Protein AF-A0A0Q3U9K2-F1 (afdb_monomer_lite)

Organism: Setaria italica (NCBI:txid4555)

Structure (mmCIF, N/CA/C/O backbone):
data_AF-A0A0Q3U9K2-F1
#
_entry.id   AF-A0A0Q3U9K2-F1
#
loop_
_atom_site.group_PDB
_atom_site.id
_atom_site.type_symbol
_atom_site.label_atom_id
_atom_site.label_alt_id
_atom_site.label_comp_id
_atom_site.label_asym_id
_atom_site.label_entity_id
_atom_site.label_seq_id
_atom_site.pdbx_PDB_ins_code
_atom_site.Cartn_x
_atom_site.Cartn_y
_atom_site.Cartn_z
_atom_site.occupancy
_atom_site.B_iso_or_equiv
_atom_site.a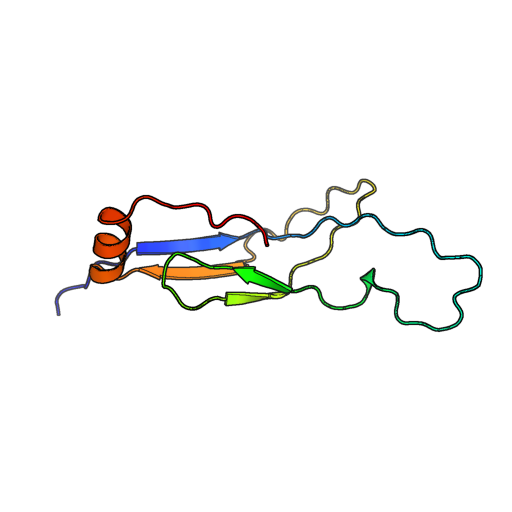uth_seq_id
_atom_site.auth_comp_id
_atom_site.auth_asym_id
_atom_site.auth_atom_id
_atom_site.pdbx_PDB_model_num
ATOM 1 N N . MET A 1 1 ? -10.261 -4.403 29.863 1.00 71.19 1 MET A N 1
ATOM 2 C CA . MET A 1 1 ? -9.679 -3.786 28.654 1.00 71.19 1 MET A CA 1
ATOM 3 C C . MET A 1 1 ? -10.491 -4.291 27.479 1.00 71.19 1 MET A C 1
ATOM 5 O O . MET A 1 1 ? -10.449 -5.492 27.239 1.00 71.19 1 MET A O 1
ATOM 9 N N . ASP A 1 2 ? -11.240 -3.419 26.804 1.00 77.62 2 ASP A N 1
ATOM 10 C CA . ASP A 1 2 ? -12.029 -3.805 25.629 1.00 77.62 2 ASP A CA 1
ATOM 11 C C . ASP A 1 2 ? -11.147 -3.733 24.374 1.00 77.62 2 ASP A C 1
ATOM 13 O O . ASP A 1 2 ? -10.500 -2.704 24.147 1.00 77.62 2 ASP A O 1
ATOM 17 N N . PRO A 1 3 ? -11.060 -4.799 23.560 1.00 78.81 3 PRO A N 1
ATOM 18 C CA . PRO A 1 3 ? -10.285 -4.756 22.329 1.00 78.81 3 PRO A CA 1
ATOM 19 C C . PRO A 1 3 ? -10.904 -3.740 21.363 1.00 78.81 3 PRO A C 1
ATOM 21 O O . PRO A 1 3 ? -12.085 -3.813 21.030 1.00 78.81 3 PRO A O 1
ATOM 24 N N . CYS A 1 4 ? -10.100 -2.788 20.887 1.00 77.69 4 CYS A N 1
ATOM 25 C CA . CYS A 1 4 ? -10.535 -1.839 19.867 1.00 77.69 4 CYS A CA 1
ATOM 26 C C . CYS A 1 4 ? -10.509 -2.529 18.491 1.00 77.69 4 CYS A C 1
ATOM 28 O O . CYS A 1 4 ? -9.431 -2.951 18.060 1.00 77.69 4 CYS A O 1
ATOM 30 N N . PRO A 1 5 ? -11.648 -2.666 17.787 1.00 84.31 5 PRO A N 1
ATOM 31 C CA . PRO A 1 5 ? -11.661 -3.281 16.468 1.00 84.31 5 PRO A CA 1
ATOM 32 C C . PRO A 1 5 ? -10.924 -2.395 15.457 1.00 84.31 5 PRO A C 1
ATOM 34 O O . PRO A 1 5 ? -11.153 -1.186 15.377 1.00 84.31 5 PRO A O 1
ATOM 37 N N . PHE A 1 6 ? -10.059 -3.010 14.653 1.00 90.00 6 PHE A N 1
ATOM 38 C CA . PHE A 1 6 ? -9.340 -2.354 13.564 1.00 90.00 6 PHE A CA 1
ATOM 39 C C . PHE A 1 6 ? -9.298 -3.255 12.328 1.00 90.00 6 PHE A C 1
ATOM 41 O O . PHE A 1 6 ? -9.396 -4.478 12.426 1.00 90.00 6 PHE A O 1
ATOM 48 N N . VAL A 1 7 ? -9.107 -2.645 11.159 1.00 93.25 7 VAL A N 1
ATOM 49 C CA . VAL A 1 7 ? -8.867 -3.360 9.896 1.00 93.25 7 VAL A CA 1
ATOM 50 C C . VAL A 1 7 ? -7.432 -3.104 9.452 1.00 93.25 7 VAL A C 1
ATOM 52 O O . VAL A 1 7 ? -6.929 -1.990 9.580 1.00 93.25 7 VAL A O 1
ATOM 55 N N . ARG A 1 8 ? -6.749 -4.122 8.923 1.00 93.75 8 ARG A N 1
ATOM 56 C CA . ARG A 1 8 ? -5.422 -3.969 8.308 1.00 93.75 8 ARG A CA 1
ATOM 57 C C . ARG A 1 8 ? -5.518 -4.197 6.812 1.00 93.75 8 ARG A C 1
ATOM 59 O O . ARG A 1 8 ? -6.028 -5.224 6.382 1.00 93.75 8 ARG A O 1
ATOM 66 N N . VAL A 1 9 ? -4.987 -3.261 6.035 1.00 94.62 9 VAL A N 1
ATOM 67 C CA . VAL A 1 9 ? -4.822 -3.404 4.586 1.00 94.62 9 VAL A CA 1
ATOM 68 C C . VAL A 1 9 ? -3.343 -3.589 4.302 1.00 94.62 9 VAL A C 1
ATOM 70 O O . VAL A 1 9 ? -2.531 -2.725 4.630 1.00 94.62 9 VAL A O 1
ATOM 73 N N . LEU A 1 10 ? -3.000 -4.725 3.705 1.00 94.88 10 LEU A N 1
ATOM 74 C CA . LEU A 1 10 ? -1.634 -5.078 3.344 1.00 94.88 10 LEU A CA 1
ATOM 75 C C . LEU A 1 10 ? -1.500 -5.063 1.822 1.00 94.88 10 LEU A C 1
ATOM 77 O O . LEU A 1 10 ? -2.351 -5.597 1.116 1.00 94.88 10 LEU A O 1
ATOM 81 N N . VAL A 1 11 ? -0.425 -4.461 1.326 1.00 92.69 11 VAL A N 1
ATOM 82 C CA . VAL A 1 11 ? -0.032 -4.512 -0.084 1.00 92.69 11 VAL A CA 1
ATOM 83 C C . VAL A 1 11 ? 1.220 -5.365 -0.151 1.00 92.69 11 VAL A C 1
ATOM 85 O O . VAL A 1 11 ? 2.209 -5.029 0.491 1.00 92.69 11 VAL A O 1
ATOM 88 N N . GLY A 1 12 ? 1.181 -6.466 -0.892 1.00 90.69 12 GLY A N 1
ATOM 89 C CA . GLY A 1 12 ? 2.325 -7.354 -1.094 1.00 90.69 12 GLY A CA 1
ATOM 90 C C . GLY A 1 12 ? 2.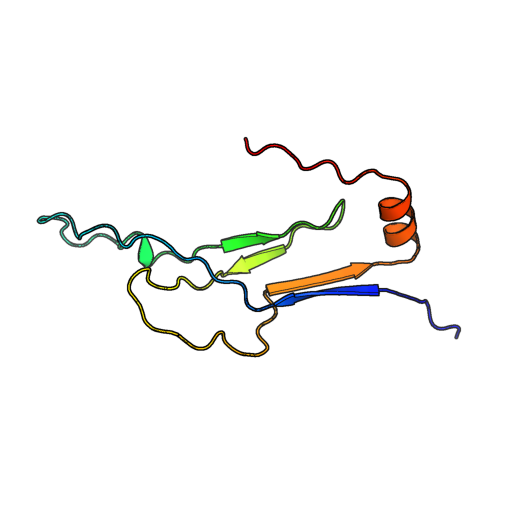670 -7.507 -2.569 1.00 90.69 12 GLY A C 1
ATOM 91 O O . GLY A 1 12 ? 1.917 -7.053 -3.429 1.00 90.69 12 GLY A O 1
ATOM 92 N N . ASN A 1 13 ? 3.798 -8.165 -2.841 1.00 87.25 13 ASN A N 1
ATOM 93 C CA . ASN A 1 13 ? 4.218 -8.570 -4.188 1.00 87.25 13 ASN A CA 1
ATOM 94 C C . ASN A 1 13 ? 4.232 -7.413 -5.211 1.00 87.25 13 ASN A C 1
ATOM 96 O O . ASN A 1 13 ? 3.794 -7.568 -6.349 1.00 87.25 13 ASN A O 1
ATOM 100 N N . LEU A 1 14 ? 4.718 -6.236 -4.799 1.00 87.62 14 LEU A N 1
ATOM 101 C CA . LEU A 1 14 ? 4.863 -5.081 -5.684 1.00 87.62 14 LEU A CA 1
ATOM 102 C C . LEU A 1 14 ? 6.179 -5.171 -6.464 1.00 87.62 14 LEU A C 1
ATOM 104 O O . LEU A 1 14 ? 7.245 -5.277 -5.864 1.00 87.62 14 LEU A O 1
ATOM 108 N N . ALA A 1 15 ? 6.098 -5.064 -7.786 1.00 85.44 15 ALA A N 1
ATOM 109 C CA . ALA A 1 15 ? 7.248 -5.002 -8.678 1.00 85.44 15 ALA A CA 1
ATOM 110 C C . ALA A 1 15 ? 6.970 -4.046 -9.843 1.00 85.44 15 ALA A C 1
ATOM 112 O O . ALA A 1 15 ? 5.818 -3.868 -10.248 1.00 85.44 15 ALA A O 1
ATOM 113 N N . LEU A 1 16 ? 8.025 -3.442 -10.387 1.00 82.38 16 LEU A N 1
ATOM 114 C CA . LEU A 1 16 ? 7.949 -2.561 -11.546 1.00 82.38 16 LEU A CA 1
ATOM 115 C C . LEU A 1 16 ? 8.590 -3.245 -12.753 1.00 82.38 16 LEU A C 1
ATOM 117 O O . LEU A 1 16 ? 9.761 -3.613 -12.722 1.00 82.38 16 LEU A O 1
ATOM 121 N N . ARG A 1 17 ? 7.828 -3.370 -13.839 1.00 81.44 17 ARG A N 1
ATOM 122 C CA . ARG A 1 17 ? 8.338 -3.840 -15.128 1.00 81.44 17 ARG A CA 1
ATOM 123 C C . ARG A 1 17 ? 8.688 -2.628 -15.983 1.00 81.44 17 ARG A C 1
ATOM 125 O O . ARG A 1 17 ? 7.798 -1.850 -16.319 1.00 81.44 17 ARG A O 1
ATOM 132 N N . MET A 1 18 ? 9.964 -2.466 -16.330 1.00 72.50 18 MET A N 1
ATOM 133 C CA . MET A 1 18 ? 10.424 -1.389 -17.216 1.00 72.50 18 MET A CA 1
ATOM 134 C C . MET A 1 18 ? 11.034 -1.968 -18.497 1.00 72.50 18 MET A C 1
ATOM 136 O O . MET A 1 18 ? 11.722 -2.990 -18.424 1.00 72.50 18 MET A O 1
ATOM 140 N N . PRO A 1 19 ? 10.820 -1.332 -19.665 1.00 69.94 19 PRO A N 1
ATOM 141 C CA . PRO A 1 19 ? 11.598 -1.637 -20.856 1.00 69.94 19 PRO A CA 1
ATOM 142 C C . PRO A 1 19 ? 13.07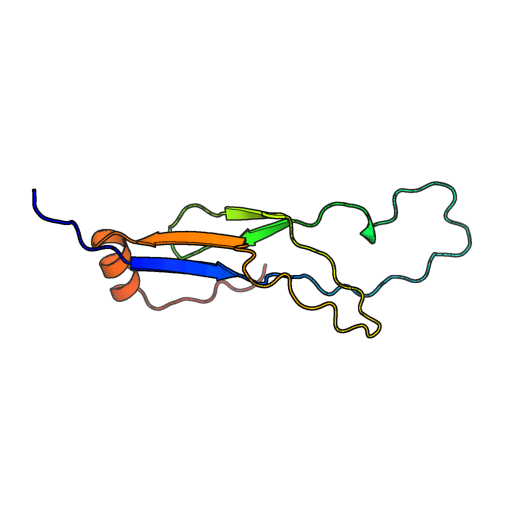6 -1.381 -20.556 1.00 69.94 19 PRO A C 1
ATOM 144 O O . PRO A 1 19 ? 13.440 -0.296 -20.099 1.00 69.94 19 PRO A O 1
ATOM 147 N N . VAL A 1 20 ? 13.932 -2.369 -20.805 1.00 65.94 20 VAL A N 1
ATOM 148 C CA . VAL A 1 20 ? 15.378 -2.146 -20.776 1.00 65.94 20 VAL A CA 1
ATOM 149 C C . VAL A 1 20 ? 15.707 -1.351 -22.036 1.00 65.94 20 VAL A C 1
ATOM 151 O O . VAL A 1 20 ? 15.550 -1.859 -23.145 1.00 65.94 20 VAL A O 1
ATOM 154 N N . ALA A 1 21 ? 16.090 -0.083 -21.883 1.00 61.94 21 ALA A N 1
ATOM 155 C CA . ALA A 1 21 ? 16.573 0.695 -23.015 1.00 61.94 21 ALA A CA 1
ATOM 156 C C . ALA A 1 21 ? 17.849 0.024 -23.562 1.00 61.94 21 ALA A C 1
ATOM 158 O O . ALA A 1 21 ? 18.707 -0.358 -22.760 1.00 61.94 21 ALA A O 1
ATOM 159 N N . PRO A 1 22 ? 18.003 -0.131 -24.891 1.00 54.97 22 PRO A N 1
ATOM 160 C CA . PRO A 1 22 ? 19.254 -0.602 -25.467 1.00 54.97 22 PRO A CA 1
ATOM 161 C C . PRO A 1 22 ? 20.389 0.306 -24.995 1.00 54.97 22 PRO A C 1
ATOM 163 O O . PRO A 1 22 ? 20.247 1.531 -25.024 1.00 54.97 22 PRO A O 1
ATOM 166 N N . LEU A 1 23 ? 21.506 -0.281 -24.559 1.00 56.50 23 LEU A N 1
ATOM 167 C CA . LEU A 1 23 ? 22.721 0.472 -24.263 1.00 56.50 23 LEU A CA 1
ATOM 168 C C . LEU A 1 23 ? 23.056 1.302 -25.510 1.00 56.50 23 LEU A C 1
ATOM 170 O O . LEU A 1 23 ? 23.380 0.738 -26.555 1.00 56.50 23 LEU A O 1
ATOM 174 N N . ALA A 1 24 ? 22.937 2.629 -25.432 1.00 53.84 24 ALA A N 1
ATOM 175 C CA . ALA A 1 24 ? 23.370 3.482 -26.528 1.00 53.84 24 ALA A CA 1
ATOM 176 C C . ALA A 1 24 ? 24.861 3.201 -26.761 1.00 53.84 24 ALA A C 1
ATOM 178 O O . ALA A 1 24 ? 25.670 3.342 -25.838 1.00 53.84 24 ALA A O 1
ATOM 179 N N . ALA A 1 25 ? 25.211 2.742 -27.967 1.00 49.41 25 ALA A N 1
ATOM 180 C CA . ALA A 1 25 ? 26.584 2.438 -28.349 1.00 49.41 25 ALA A CA 1
ATOM 181 C C . ALA A 1 25 ? 27.435 3.710 -28.185 1.00 49.41 25 ALA A C 1
ATOM 183 O O . ALA A 1 25 ? 27.353 4.623 -28.999 1.00 49.41 25 ALA A O 1
ATOM 184 N N . GLY A 1 26 ? 28.183 3.798 -27.081 1.00 54.66 26 GLY A N 1
ATOM 185 C CA . GLY A 1 26 ? 28.994 4.969 -26.729 1.00 54.66 26 GLY A CA 1
ATOM 186 C C . GLY A 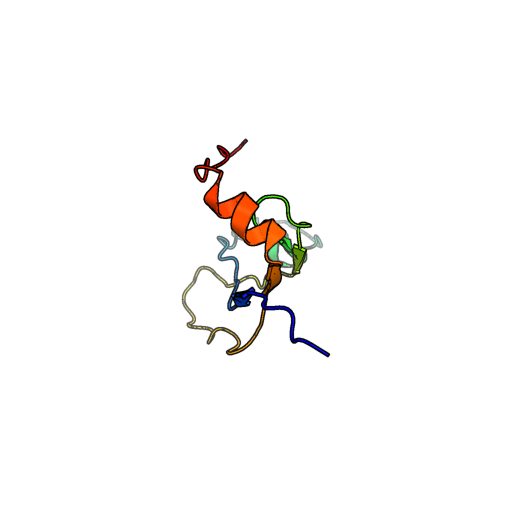1 26 ? 28.807 5.520 -25.310 1.00 54.66 26 GLY A C 1
ATOM 187 O O . GLY A 1 26 ? 29.554 6.416 -24.925 1.00 54.66 26 GLY A O 1
ATOM 188 N N . ALA A 1 27 ? 27.872 5.001 -24.503 1.00 56.31 27 ALA A N 1
ATOM 189 C CA . ALA A 1 27 ? 27.719 5.417 -23.104 1.00 56.31 27 ALA A CA 1
ATOM 190 C C . ALA A 1 27 ? 28.853 4.858 -22.217 1.00 56.31 27 ALA A C 1
ATOM 192 O O . ALA A 1 27 ? 28.718 3.838 -21.544 1.00 56.31 27 ALA A O 1
ATOM 193 N N . SER A 1 28 ? 29.998 5.538 -22.244 1.00 54.50 28 SER A N 1
ATOM 194 C CA . SER A 1 28 ? 31.105 5.365 -21.304 1.00 54.50 28 SER A CA 1
ATOM 195 C C . SER A 1 28 ? 30.652 5.687 -19.871 1.00 54.50 28 SER A C 1
ATOM 197 O O . SER A 1 28 ? 30.142 6.774 -19.611 1.00 54.50 28 SER A O 1
ATOM 199 N N . ALA A 1 29 ? 30.845 4.738 -18.949 1.00 55.97 29 ALA A N 1
ATOM 200 C CA . ALA A 1 29 ? 30.959 4.948 -17.498 1.00 55.97 29 ALA A CA 1
ATOM 201 C C . ALA A 1 29 ? 29.838 5.742 -16.776 1.00 55.97 29 ALA A C 1
ATOM 203 O O . ALA A 1 29 ? 30.103 6.421 -15.784 1.00 55.97 29 ALA A O 1
ATOM 204 N N . GLY A 1 30 ? 28.583 5.645 -17.224 1.00 58.72 30 GLY A N 1
ATOM 205 C CA . GLY A 1 30 ? 27.424 6.218 -16.528 1.00 58.72 30 GLY A CA 1
ATOM 206 C C . GLY A 1 30 ? 26.597 5.163 -15.788 1.00 58.72 30 GLY A C 1
ATOM 207 O O . GLY A 1 30 ? 26.374 4.073 -16.313 1.00 58.72 30 GLY A O 1
ATOM 208 N N . VAL A 1 31 ? 26.112 5.486 -14.582 1.00 56.50 31 VAL A N 1
ATOM 209 C CA . VAL A 1 31 ? 25.127 4.677 -13.836 1.00 56.50 31 VAL A CA 1
ATOM 210 C C . VAL A 1 31 ? 23.912 4.443 -14.739 1.00 56.50 31 VAL A C 1
ATOM 212 O O . VAL A 1 31 ? 23.201 5.384 -15.089 1.00 56.50 31 VAL A O 1
ATOM 215 N N . HIS A 1 32 ? 23.697 3.196 -15.160 1.00 58.16 32 HIS A N 1
ATOM 216 C CA . HIS A 1 32 ? 22.573 2.836 -16.019 1.00 58.16 32 HIS A CA 1
ATOM 217 C C . HIS A 1 32 ? 21.250 3.173 -15.298 1.00 58.16 32 HIS A C 1
ATOM 219 O O . HIS A 1 32 ? 21.110 2.854 -14.123 1.00 58.16 32 HIS A O 1
ATOM 225 N N . PRO A 1 33 ? 20.238 3.781 -15.939 1.00 55.66 33 PRO A N 1
ATOM 226 C CA . PRO A 1 33 ? 18.996 4.164 -15.256 1.00 55.66 33 PRO A CA 1
ATOM 227 C C . PRO A 1 33 ? 18.259 2.980 -14.599 1.00 55.66 33 PRO A C 1
ATOM 229 O O . PRO A 1 33 ? 17.524 3.180 -13.637 1.00 55.66 33 PRO A O 1
ATOM 232 N N . SER A 1 34 ? 18.510 1.739 -15.041 1.00 58.16 34 SER A N 1
ATOM 233 C CA . SER A 1 34 ? 18.003 0.525 -14.377 1.00 58.16 34 SER A CA 1
ATOM 234 C C . SER A 1 34 ? 18.734 0.145 -13.079 1.00 58.16 34 SER A C 1
ATOM 236 O O . SER A 1 34 ? 18.315 -0.809 -12.430 1.00 58.16 34 SER A O 1
ATOM 238 N N . THR A 1 35 ? 19.829 0.813 -12.703 1.00 59.47 35 THR A N 1
ATOM 239 C CA . THR A 1 35 ? 20.577 0.528 -11.463 1.00 59.47 35 THR A CA 1
ATOM 240 C C . THR A 1 35 ? 20.248 1.500 -10.328 1.00 59.47 35 THR A C 1
ATOM 242 O O . THR A 1 35 ? 20.671 1.269 -9.197 1.00 59.47 35 THR A O 1
ATOM 245 N N . SER A 1 36 ? 19.457 2.551 -10.585 1.00 61.06 36 SER A N 1
ATOM 246 C CA . SER A 1 36 ? 18.950 3.434 -9.530 1.00 61.06 36 SER A CA 1
ATOM 247 C C . SER A 1 36 ? 17.743 2.800 -8.817 1.00 61.06 36 SER A C 1
ATOM 249 O O . SER A 1 36 ? 16.813 2.345 -9.494 1.00 61.06 36 SER A O 1
ATOM 251 N N . PRO A 1 37 ? 17.704 2.775 -7.468 1.00 71.06 37 PRO A N 1
ATOM 252 C CA . PRO A 1 37 ? 16.563 2.257 -6.724 1.00 71.06 37 PRO A CA 1
ATOM 253 C C . PRO A 1 37 ? 15.282 3.029 -7.063 1.00 71.06 37 PRO A C 1
ATOM 255 O O . PRO A 1 37 ? 15.124 4.209 -6.737 1.00 71.06 37 PRO A O 1
ATOM 258 N N . CYS A 1 38 ? 14.335 2.349 -7.702 1.00 79.06 38 CYS A N 1
ATOM 259 C CA . CYS A 1 38 ? 13.004 2.889 -7.933 1.00 79.06 38 CYS A CA 1
ATOM 260 C C . CYS A 1 38 ? 12.163 2.752 -6.662 1.00 79.06 38 CYS A C 1
ATOM 262 O O . CYS A 1 38 ? 12.229 1.742 -5.961 1.00 79.06 38 CYS A O 1
ATOM 264 N N . HIS A 1 39 ? 11.359 3.770 -6.365 1.00 87.62 39 HIS A N 1
ATOM 265 C CA . HIS A 1 39 ? 10.486 3.779 -5.198 1.00 87.62 39 HIS A CA 1
ATOM 266 C C . HIS A 1 39 ? 9.043 4.036 -5.623 1.00 87.62 39 HIS A C 1
ATOM 268 O O . HIS A 1 39 ? 8.773 4.939 -6.415 1.00 87.62 39 HIS A O 1
ATOM 274 N N . CYS A 1 40 ? 8.102 3.287 -5.054 1.00 89.31 40 CYS A N 1
ATOM 275 C CA . CYS A 1 40 ? 6.678 3.535 -5.222 1.00 89.31 40 CYS A CA 1
ATOM 276 C C . CYS A 1 40 ? 6.126 4.265 -4.003 1.00 89.31 40 CYS A C 1
ATOM 278 O O . CYS A 1 40 ? 6.381 3.897 -2.857 1.00 89.31 40 CYS A O 1
ATOM 280 N N . LYS A 1 41 ? 5.321 5.297 -4.260 1.00 94.06 41 LYS A N 1
ATOM 281 C CA . LYS A 1 41 ? 4.555 6.001 -3.233 1.00 94.06 41 LYS A CA 1
ATOM 282 C C . LYS A 1 41 ? 3.140 5.436 -3.182 1.00 94.06 41 LYS A C 1
ATOM 284 O O . LYS A 1 41 ? 2.316 5.746 -4.040 1.00 94.06 41 LYS A O 1
ATOM 289 N N . ILE A 1 42 ? 2.845 4.648 -2.157 1.00 94.25 42 ILE A N 1
ATOM 290 C CA . ILE A 1 42 ? 1.542 4.010 -1.954 1.00 94.25 42 ILE A CA 1
ATOM 291 C C . ILE A 1 42 ? 0.690 4.902 -1.046 1.00 94.25 42 ILE A C 1
ATOM 293 O O . ILE A 1 42 ? 1.146 5.363 0.003 1.00 94.25 42 ILE A O 1
ATOM 297 N N . ARG A 1 43 ? -0.554 5.177 -1.452 1.00 93.88 43 ARG A N 1
ATOM 298 C CA . ARG A 1 43 ? -1.497 6.032 -0.713 1.00 93.88 43 ARG A CA 1
ATOM 299 C C . ARG A 1 43 ? -2.836 5.329 -0.549 1.00 93.88 43 ARG A C 1
ATOM 301 O O . ARG A 1 43 ? -3.389 4.839 -1.529 1.00 93.88 43 ARG A O 1
ATOM 308 N N . LEU A 1 44 ? -3.385 5.379 0.663 1.00 91.88 44 LEU A N 1
ATOM 309 C CA . LEU A 1 44 ? -4.732 4.902 0.969 1.00 91.88 44 LEU A CA 1
ATOM 310 C C . LEU A 1 44 ? -5.557 6.046 1.574 1.00 91.88 44 LEU A C 1
ATOM 312 O O . LEU A 1 44 ? -5.410 6.395 2.742 1.00 91.88 44 LEU A O 1
ATOM 316 N N . GLY A 1 45 ? -6.409 6.679 0.765 1.00 88.19 45 GLY A N 1
ATOM 317 C CA . GLY A 1 45 ? -7.244 7.804 1.205 1.00 88.19 45 GLY A CA 1
ATOM 318 C C . GLY A 1 45 ? -6.443 8.955 1.830 1.00 88.19 45 GLY A C 1
ATOM 319 O O . GLY A 1 45 ? -5.552 9.518 1.194 1.00 88.19 45 GLY A O 1
ATOM 320 N N . LYS A 1 46 ? -6.790 9.317 3.076 1.00 87.12 46 LYS A N 1
ATOM 321 C CA . LYS A 1 46 ? -6.124 10.372 3.868 1.00 87.12 46 LYS A CA 1
ATOM 322 C C . LYS A 1 46 ? -4.927 9.871 4.686 1.00 87.12 46 LYS A C 1
ATOM 324 O O . LYS A 1 46 ? -4.335 10.653 5.422 1.00 87.12 46 LYS A O 1
ATOM 329 N N . MET A 1 47 ? -4.607 8.582 4.605 1.00 90.25 47 MET A 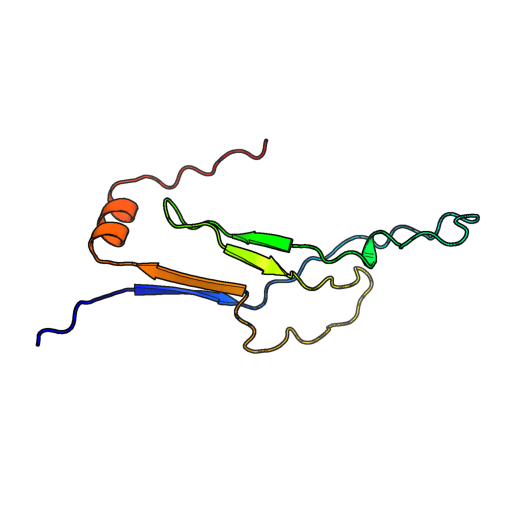N 1
ATOM 330 C CA . MET A 1 47 ? -3.542 7.998 5.411 1.00 90.25 47 MET A CA 1
ATOM 331 C C . MET A 1 47 ? -2.159 8.480 4.952 1.00 90.25 47 MET A C 1
ATOM 333 O O . MET A 1 47 ? -1.993 8.842 3.778 1.00 90.25 47 MET A O 1
ATOM 337 N N . PRO A 1 48 ? -1.155 8.455 5.850 1.00 92.69 48 PRO A N 1
ATOM 338 C CA . PRO A 1 48 ? 0.226 8.736 5.487 1.00 92.69 48 PRO A CA 1
ATOM 339 C C . PRO A 1 48 ? 0.670 7.869 4.310 1.00 92.69 48 PRO A C 1
ATOM 341 O O . PRO A 1 48 ? 0.425 6.662 4.276 1.00 92.69 48 PRO A O 1
ATOM 344 N N . ALA A 1 49 ? 1.308 8.498 3.326 1.00 94.62 49 ALA A N 1
ATOM 345 C CA . ALA A 1 49 ? 1.857 7.774 2.191 1.00 94.62 49 ALA A CA 1
ATOM 346 C C . ALA A 1 49 ? 3.052 6.926 2.641 1.00 94.62 49 ALA A C 1
ATOM 348 O O . ALA A 1 49 ? 3.877 7.400 3.419 1.00 94.62 49 ALA A O 1
ATOM 349 N N . GLN A 1 50 ? 3.169 5.716 2.105 1.00 94.38 50 GLN A N 1
ATOM 350 C CA . GLN A 1 50 ? 4.327 4.853 2.326 1.00 94.38 50 GLN A CA 1
ATOM 351 C C . GLN A 1 50 ? 5.187 4.867 1.069 1.00 94.38 50 GLN A C 1
ATOM 353 O O . GLN A 1 50 ? 4.697 4.577 -0.023 1.00 94.38 50 GLN A O 1
ATOM 358 N N . LEU A 1 51 ? 6.443 5.282 1.216 1.00 93.19 51 LEU A N 1
ATOM 359 C CA . LEU A 1 51 ? 7.435 5.239 0.151 1.00 93.19 51 LEU A CA 1
ATOM 360 C C . LEU A 1 51 ? 8.234 3.956 0.314 1.00 93.19 51 LEU A C 1
ATOM 362 O O . LEU A 1 51 ? 8.876 3.777 1.347 1.00 93.19 51 LEU A O 1
ATOM 366 N N . VAL A 1 52 ? 8.189 3.082 -0.686 1.00 90.81 52 VAL A N 1
ATOM 367 C CA . VAL A 1 52 ? 8.831 1.771 -0.597 1.00 90.81 52 VAL A CA 1
ATOM 368 C C . VAL A 1 52 ? 9.720 1.482 -1.795 1.00 90.81 52 VAL A C 1
ATOM 370 O O . VAL A 1 52 ? 9.322 1.780 -2.927 1.00 90.81 52 VAL A O 1
ATOM 373 N N . PRO A 1 53 ? 10.915 0.902 -1.574 1.00 87.56 53 PRO A N 1
ATOM 374 C CA . PRO A 1 53 ? 11.737 0.387 -2.658 1.00 87.56 53 PRO A CA 1
ATOM 375 C C . PRO A 1 53 ? 10.936 -0.627 -3.470 1.00 87.56 53 PRO A C 1
ATOM 377 O O . PRO A 1 53 ? 10.253 -1.483 -2.911 1.00 87.56 53 PRO A O 1
ATOM 380 N N . THR A 1 54 ? 10.984 -0.506 -4.790 1.00 84.25 54 THR A N 1
ATOM 381 C CA . THR A 1 54 ? 10.232 -1.370 -5.699 1.00 84.25 54 THR A CA 1
ATOM 382 C C . THR A 1 54 ? 11.203 -2.145 -6.578 1.00 84.25 54 THR A C 1
ATOM 384 O O . THR A 1 54 ? 11.920 -1.526 -7.368 1.00 84.25 54 THR A O 1
ATOM 387 N N . PRO A 1 55 ? 11.240 -3.483 -6.451 1.00 82.31 55 PRO A N 1
ATOM 388 C CA . PRO A 1 55 ? 12.058 -4.330 -7.303 1.00 82.31 55 PRO A CA 1
ATOM 389 C C . PRO A 1 55 ? 11.747 -4.091 -8.781 1.00 82.31 55 PRO A C 1
ATOM 391 O O . PRO A 1 55 ? 10.579 -4.049 -9.181 1.00 82.31 55 PRO A O 1
ATOM 394 N N . LEU A 1 56 ? 12.800 -3.946 -9.582 1.00 78.94 56 LEU A N 1
ATOM 395 C CA . LEU A 1 56 ? 12.699 -3.882 -11.033 1.00 78.94 56 LEU A CA 1
ATOM 396 C C . LEU A 1 56 ? 12.736 -5.299 -11.597 1.00 78.94 56 LEU A C 1
ATOM 398 O O . LEU A 1 56 ? 13.647 -6.061 -11.283 1.00 78.94 56 LEU A O 1
ATOM 402 N N . VAL A 1 57 ? 11.761 -5.636 -12.437 1.00 78.56 57 VAL A N 1
ATOM 403 C CA . VAL A 1 57 ? 11.703 -6.922 -13.140 1.00 78.56 57 VAL A CA 1
ATOM 404 C C . VAL A 1 57 ? 11.944 -6.668 -14.631 1.00 78.56 57 VAL A C 1
ATOM 406 O O . VAL A 1 57 ? 11.259 -5.813 -15.211 1.00 78.56 57 VAL A O 1
ATOM 409 N N . PRO A 1 58 ? 12.913 -7.362 -15.261 1.00 71.88 58 PRO A N 1
ATOM 410 C CA . PRO A 1 58 ? 13.189 -7.223 -16.687 1.00 71.88 58 PRO A CA 1
ATOM 411 C C . PRO A 1 58 ? 11.953 -7.488 -17.550 1.00 71.88 58 PRO A C 1
ATOM 413 O O . PRO A 1 58 ? 11.102 -8.315 -17.223 1.00 71.88 58 PRO A O 1
ATOM 416 N N . PHE A 1 59 ? 11.848 -6.783 -18.679 1.00 68.69 59 PHE A N 1
ATOM 417 C CA . PHE A 1 59 ? 10.730 -6.973 -19.603 1.00 68.69 59 PHE A CA 1
ATOM 418 C C . PHE A 1 59 ? 10.795 -8.317 -20.344 1.00 68.69 59 PHE A C 1
ATOM 420 O O . PHE A 1 59 ? 9.741 -8.856 -20.684 1.00 68.69 59 PHE A O 1
ATOM 427 N N . ASP A 1 60 ? 12.002 -8.840 -20.571 1.00 62.47 60 ASP A N 1
ATOM 428 C CA . ASP A 1 60 ? 12.254 -10.036 -21.373 1.00 62.47 60 ASP A CA 1
ATOM 429 C C . ASP A 1 60 ? 12.297 -11.291 -20.484 1.00 62.47 60 ASP A C 1
ATOM 431 O O . ASP A 1 60 ? 13.335 -11.711 -19.982 1.00 62.47 60 ASP A O 1
ATOM 435 N N . GLY A 1 61 ? 11.099 -11.803 -20.198 1.00 58.66 61 GLY A N 1
ATOM 436 C CA . GLY A 1 61 ? 10.814 -13.227 -20.018 1.00 58.66 61 GLY A CA 1
ATOM 437 C C . GLY A 1 61 ? 11.725 -14.057 -19.110 1.00 58.66 61 GLY A C 1
ATOM 438 O O . GLY A 1 61 ? 12.368 -14.991 -19.574 1.00 58.66 61 GLY A O 1
ATOM 439 N N . GLY A 1 62 ? 11.660 -13.828 -17.803 1.00 55.41 62 GLY A N 1
ATOM 440 C CA . GLY A 1 62 ? 11.882 -14.882 -16.816 1.00 55.41 62 GLY A CA 1
ATOM 441 C C . GLY A 1 62 ? 10.828 -14.737 -15.732 1.00 55.41 62 GLY A C 1
ATOM 442 O O . GLY A 1 62 ? 10.713 -13.658 -15.152 1.00 55.41 62 GLY A O 1
ATOM 443 N N . GLU A 1 63 ? 10.032 -15.778 -15.472 1.00 56.25 63 GLU A N 1
ATOM 444 C CA . GLU A 1 63 ? 9.163 -15.829 -14.291 1.00 56.25 63 GLU A CA 1
ATOM 445 C C . GLU A 1 63 ? 10.048 -15.857 -13.043 1.00 56.25 63 GLU A C 1
ATOM 447 O O . GLU A 1 63 ? 10.359 -16.899 -12.472 1.00 56.25 63 GLU A O 1
ATOM 452 N N . GLN A 1 64 ? 10.516 -14.685 -12.628 1.00 57.53 64 GLN A N 1
ATOM 453 C CA . GLN A 1 64 ? 11.139 -14.529 -11.334 1.00 57.53 64 GLN A CA 1
ATOM 454 C C . GLN A 1 64 ? 10.003 -14.646 -10.330 1.00 57.53 64 GLN A C 1
ATOM 456 O O . GLN A 1 64 ? 9.137 -13.770 -10.265 1.00 57.53 64 GLN A O 1
ATOM 461 N N . ALA A 1 65 ? 9.965 -15.776 -9.618 1.00 55.34 65 ALA A N 1
ATOM 462 C CA . ALA A 1 65 ? 8.956 -16.030 -8.605 1.00 55.34 65 ALA A CA 1
ATOM 463 C C . ALA A 1 65 ? 8.859 -14.782 -7.712 1.00 55.34 65 ALA A C 1
ATOM 465 O O . ALA A 1 65 ? 9.877 -14.386 -7.128 1.00 55.34 65 ALA A O 1
ATOM 466 N N . PRO A 1 66 ? 7.690 -14.113 -7.643 1.00 56.06 66 PRO A N 1
ATOM 467 C CA . PRO A 1 66 ? 7.538 -12.966 -6.766 1.00 56.06 66 PRO A CA 1
ATOM 468 C C . PRO A 1 66 ? 7.938 -13.434 -5.374 1.00 56.06 66 PRO A C 1
ATOM 470 O O . PRO A 1 66 ? 7.518 -14.517 -4.961 1.00 56.06 66 PRO A O 1
ATOM 473 N N . ALA A 1 67 ? 8.801 -12.670 -4.697 1.00 57.72 67 ALA A N 1
ATOM 474 C CA . ALA A 1 67 ? 9.275 -12.999 -3.359 1.00 57.72 67 ALA A CA 1
ATOM 475 C C . ALA A 1 67 ? 8.053 -13.208 -2.452 1.00 57.72 67 ALA A C 1
ATOM 477 O O . ALA A 1 67 ? 7.443 -12.247 -1.979 1.00 57.72 67 ALA A O 1
ATOM 478 N N . SER A 1 68 ? 7.646 -14.470 -2.299 1.00 55.88 68 SER A N 1
ATOM 479 C CA . SER A 1 68 ? 6.387 -14.830 -1.662 1.00 55.88 68 SER A CA 1
ATOM 480 C C . SER A 1 68 ? 6.443 -14.356 -0.220 1.00 55.88 68 SER A C 1
ATOM 482 O O . SER A 1 68 ? 7.269 -14.822 0.558 1.00 55.88 68 SER A O 1
ATOM 484 N N . GLY A 1 69 ? 5.587 -13.390 0.118 1.00 63.97 69 GLY A N 1
ATOM 485 C CA . GLY A 1 69 ? 5.488 -12.825 1.465 1.00 63.97 69 GLY A CA 1
ATOM 486 C C . GLY A 1 69 ? 6.114 -11.441 1.657 1.00 63.97 69 GLY A C 1
ATOM 487 O O . GLY A 1 69 ? 6.016 -10.898 2.756 1.00 63.97 69 GLY A O 1
ATOM 488 N N . ALA A 1 70 ? 6.703 -10.821 0.627 1.00 79.94 70 ALA A N 1
ATOM 489 C CA . ALA A 1 70 ? 7.188 -9.446 0.738 1.00 79.94 70 ALA A CA 1
ATOM 490 C C . ALA A 1 70 ? 6.015 -8.446 0.791 1.00 79.94 70 ALA A C 1
ATOM 492 O O . ALA A 1 70 ? 5.265 -8.286 -0.178 1.00 79.94 70 ALA A O 1
ATOM 493 N N . LEU A 1 71 ? 5.861 -7.754 1.926 1.00 88.50 71 LEU A N 1
ATOM 494 C CA . LEU A 1 71 ? 4.893 -6.670 2.096 1.00 88.50 71 LEU A CA 1
ATOM 495 C C . LEU A 1 71 ? 5.512 -5.335 1.675 1.00 88.50 71 LEU A C 1
ATOM 497 O O . LEU A 1 71 ? 6.501 -4.886 2.245 1.00 88.50 71 LEU A O 1
ATOM 501 N N . ALA A 1 72 ? 4.885 -4.690 0.700 1.00 90.62 72 ALA A N 1
ATOM 502 C CA . ALA A 1 72 ? 5.227 -3.362 0.219 1.00 90.62 72 ALA A CA 1
ATOM 503 C C . ALA A 1 72 ? 4.551 -2.248 1.030 1.00 90.62 72 ALA A C 1
ATOM 505 O O . ALA A 1 72 ? 5.077 -1.150 1.098 1.00 90.62 72 ALA A O 1
ATOM 506 N N . ALA A 1 73 ? 3.385 -2.476 1.638 1.00 93.62 73 ALA A N 1
ATOM 507 C CA . ALA A 1 73 ? 2.780 -1.494 2.540 1.00 93.62 73 ALA A CA 1
ATOM 508 C C . ALA A 1 73 ? 1.813 -2.138 3.529 1.00 93.62 73 ALA A C 1
ATOM 510 O O . ALA A 1 73 ? 1.229 -3.188 3.259 1.00 93.62 73 ALA A O 1
ATOM 511 N N . ALA A 1 74 ? 1.605 -1.467 4.659 1.00 95.12 74 ALA A N 1
ATOM 512 C CA . ALA A 1 74 ? 0.637 -1.875 5.670 1.00 95.12 74 ALA A CA 1
ATOM 513 C C . ALA A 1 74 ? -0.085 -0.663 6.263 1.00 95.12 74 ALA A C 1
ATOM 515 O O . ALA A 1 74 ? 0.530 0.201 6.884 1.00 95.12 74 ALA A O 1
ATOM 516 N N . PHE A 1 75 ? -1.404 -0.625 6.125 1.00 95.19 75 PHE A N 1
ATOM 517 C CA . PHE A 1 75 ? -2.258 0.425 6.661 1.00 95.19 75 PHE A CA 1
ATOM 518 C C . PHE A 1 75 ? -3.129 -0.147 7.774 1.00 95.19 75 PHE A C 1
ATOM 520 O O . PHE A 1 75 ? -3.800 -1.158 7.578 1.00 95.19 75 PHE A O 1
ATOM 527 N N . HIS A 1 76 ? -3.124 0.500 8.936 1.00 94.69 76 HIS A N 1
ATOM 528 C CA . HIS A 1 76 ? -4.016 0.174 10.047 1.00 94.69 76 HIS A CA 1
ATOM 529 C C . HIS A 1 76 ? -5.155 1.188 10.059 1.00 94.69 76 HIS A C 1
ATOM 531 O O . HIS A 1 76 ? -4.910 2.383 10.194 1.00 94.69 76 HIS A O 1
ATOM 537 N N . LEU A 1 77 ? -6.381 0.712 9.887 1.00 92.88 77 LEU A N 1
ATOM 538 C CA . LEU A 1 77 ? -7.578 1.532 9.850 1.00 92.88 77 LEU A CA 1
ATOM 539 C C . LEU A 1 77 ? -8.286 1.432 11.194 1.00 92.88 77 LEU A C 1
ATOM 541 O O . LEU A 1 77 ? -8.723 0.351 11.601 1.00 92.88 77 LEU A O 1
ATOM 545 N N . SER A 1 78 ? -8.414 2.575 11.859 1.00 91.50 78 SER A N 1
ATOM 546 C CA . SER A 1 78 ? -9.296 2.713 13.012 1.00 91.50 78 SER A CA 1
ATOM 547 C C . SER A 1 78 ? -10.759 2.758 12.565 1.00 91.50 78 SER A C 1
ATOM 549 O O . SER A 1 78 ? -11.065 2.966 11.386 1.00 91.50 78 SER A O 1
ATOM 551 N N . LYS A 1 79 ? -11.690 2.660 13.520 1.00 88.94 79 LYS A N 1
ATOM 552 C CA . LYS A 1 79 ? -13.114 2.905 13.254 1.00 88.94 79 LYS A CA 1
ATOM 553 C C . LYS A 1 79 ? -13.343 4.256 12.559 1.00 88.94 79 LYS A C 1
ATOM 555 O O . LYS A 1 79 ? -14.071 4.319 11.578 1.00 88.94 79 LYS A O 1
ATOM 560 N N . ALA A 1 80 ? -12.671 5.320 13.007 1.00 88.75 80 ALA A N 1
ATOM 561 C CA . ALA A 1 80 ? -12.808 6.654 12.416 1.00 88.75 80 ALA A CA 1
ATOM 562 C C . ALA A 1 80 ? -12.293 6.734 10.966 1.00 88.75 80 ALA A C 1
ATOM 564 O O . ALA A 1 80 ? -12.809 7.515 10.163 1.00 88.75 80 ALA A O 1
ATOM 565 N N . ASP A 1 81 ? -11.285 5.934 10.612 1.00 89.69 81 ASP A N 1
ATOM 566 C CA . ASP A 1 81 ? -10.816 5.833 9.228 1.00 89.69 81 ASP A CA 1
ATOM 567 C C . ASP A 1 81 ? -11.825 5.090 8.359 1.00 89.69 81 ASP A C 1
ATOM 569 O O . ASP A 1 81 ? -12.093 5.520 7.239 1.00 89.69 81 ASP A O 1
ATOM 573 N N . LEU A 1 82 ? -12.426 4.020 8.884 1.00 87.94 82 LEU A N 1
ATOM 574 C CA . LEU A 1 82 ? -13.441 3.251 8.172 1.00 87.94 82 LEU A CA 1
ATOM 575 C C . LEU A 1 82 ? -14.691 4.092 7.875 1.00 87.94 82 LEU A C 1
ATOM 577 O O . LEU A 1 82 ? -15.137 4.129 6.730 1.00 87.94 82 LEU A O 1
ATOM 581 N N . GLU A 1 83 ? -15.194 4.836 8.863 1.00 89.19 83 GLU A N 1
ATOM 582 C CA . GLU A 1 83 ? -16.321 5.764 8.672 1.00 89.19 83 GLU A CA 1
ATOM 583 C C . GLU A 1 83 ? -16.002 6.835 7.623 1.00 89.19 83 GLU A C 1
ATOM 585 O O . GLU A 1 83 ? -16.825 7.174 6.770 1.00 89.19 83 GLU A O 1
ATOM 590 N N . TRP A 1 84 ? -14.765 7.337 7.629 1.00 86.19 84 TRP A N 1
ATOM 591 C CA . TRP A 1 84 ? -14.303 8.276 6.614 1.00 86.19 84 TRP A CA 1
ATOM 592 C C . TRP A 1 84 ? -14.314 7.686 5.198 1.00 86.19 84 TRP A C 1
ATOM 594 O O . TRP A 1 84 ? -14.661 8.398 4.252 1.00 86.19 84 TRP A O 1
ATOM 604 N N . PHE A 1 85 ? -13.918 6.420 5.036 1.00 84.38 85 PHE A N 1
ATOM 605 C CA . PHE A 1 85 ? -13.968 5.734 3.743 1.00 84.38 85 PHE A CA 1
ATOM 606 C C . PHE A 1 85 ? -15.405 5.459 3.293 1.00 84.38 85 PHE A C 1
ATOM 608 O O . PHE A 1 85 ? -15.686 5.582 2.104 1.00 84.38 85 PHE A O 1
ATOM 615 N N . ASN A 1 86 ? -16.312 5.152 4.222 1.00 83.44 86 ASN A N 1
ATOM 616 C CA . ASN A 1 86 ? -17.725 4.913 3.925 1.00 83.44 86 ASN A CA 1
ATOM 617 C C . ASN A 1 86 ? -18.446 6.187 3.441 1.00 83.44 86 ASN A C 1
ATOM 619 O O . ASN A 1 86 ? -19.243 6.152 2.510 1.00 83.44 86 ASN A O 1
ATOM 623 N N . GLY A 1 87 ? -18.119 7.342 4.031 1.00 78.56 87 GLY A N 1
ATOM 624 C CA . GLY A 1 87 ? -18.738 8.629 3.697 1.00 78.56 87 GLY A CA 1
ATOM 625 C C . GLY A 1 87 ? -18.227 9.301 2.416 1.00 78.56 87 GLY A C 1
ATOM 626 O O . GLY A 1 87 ? -18.656 10.415 2.107 1.00 78.56 87 GLY A O 1
ATOM 627 N N . LYS A 1 88 ? -17.286 8.694 1.678 1.00 66.88 88 LYS A N 1
ATOM 628 C CA . LYS A 1 88 ? -16.656 9.322 0.507 1.00 66.88 88 LYS A CA 1
ATOM 629 C C . LYS A 1 88 ? -16.698 8.434 -0.731 1.00 66.88 88 LYS A C 1
ATOM 631 O O . LYS A 1 88 ? -16.088 7.369 -0.717 1.00 66.88 88 LYS A O 1
ATOM 636 N N . PRO A 1 89 ? -17.272 8.900 -1.860 1.00 59.69 89 PRO A N 1
ATOM 637 C CA . PRO A 1 89 ? -17.075 8.207 -3.123 1.00 59.69 89 PRO A CA 1
ATOM 638 C C . PRO A 1 89 ? -15.582 8.234 -3.466 1.00 59.69 89 PRO A C 1
ATOM 640 O O . PRO A 1 89 ? -14.952 9.297 -3.463 1.00 59.69 89 PRO A O 1
ATOM 643 N N . PHE A 1 90 ? -15.009 7.063 -3.747 1.00 59.41 90 PHE A N 1
ATOM 644 C CA . PHE A 1 90 ? -13.631 6.925 -4.205 1.00 59.41 90 PHE A CA 1
ATOM 645 C C . PHE A 1 90 ? -13.458 7.687 -5.525 1.00 59.41 90 PHE A C 1
ATOM 647 O O . PHE A 1 90 ? -13.785 7.196 -6.604 1.00 59.41 90 PHE A O 1
ATOM 654 N N . ARG A 1 91 ? -12.971 8.929 -5.454 1.00 61.84 91 ARG A N 1
ATOM 655 C CA . ARG A 1 91 ? -12.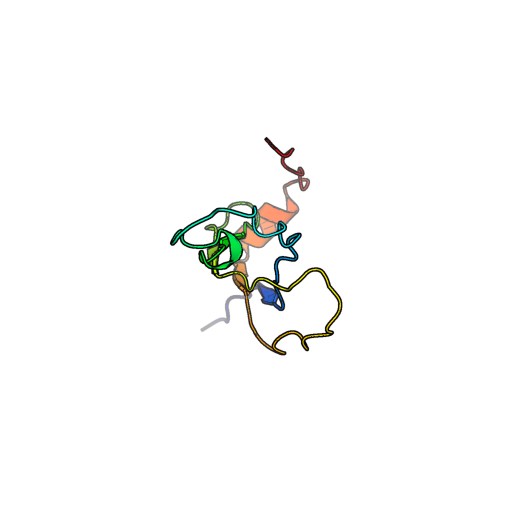606 9.698 -6.643 1.00 61.84 91 ARG A CA 1
ATOM 656 C C . ARG A 1 91 ? -11.193 9.288 -7.037 1.00 61.84 91 ARG A C 1
ATOM 658 O O . ARG A 1 91 ? -10.243 9.604 -6.323 1.00 61.84 91 ARG A O 1
ATOM 665 N N . ARG A 1 92 ? -11.052 8.586 -8.167 1.00 56.28 92 ARG A N 1
ATOM 666 C CA . ARG A 1 92 ? -9.745 8.401 -8.814 1.00 56.28 92 ARG A CA 1
ATOM 667 C C . ARG A 1 92 ? -9.167 9.788 -9.075 1.00 56.28 92 ARG A C 1
ATOM 669 O O . ARG A 1 92 ? -9.749 10.569 -9.824 1.00 56.28 92 ARG A O 1
ATOM 676 N N . SER A 1 93 ? -8.049 10.114 -8.438 1.00 57.88 93 SER A N 1
ATOM 677 C CA . SER A 1 93 ? -7.273 11.283 -8.832 1.00 57.88 93 SER A CA 1
ATOM 678 C C . SER A 1 93 ? -6.732 11.023 -10.235 1.00 57.88 93 SER A C 1
ATOM 680 O O . SER A 1 93 ? -6.019 10.038 -10.428 1.00 57.88 93 SER A O 1
ATOM 682 N N . SER A 1 94 ? -7.097 11.877 -11.195 1.00 45.44 94 SER A N 1
ATOM 683 C CA . SER A 1 94 ? -6.497 11.894 -12.533 1.00 45.44 94 SER A CA 1
ATOM 684 C C . SER A 1 94 ? -4.969 11.904 -12.411 1.00 45.44 94 SER A C 1
ATOM 686 O O . SER A 1 94 ? -4.459 12.613 -11.532 1.00 45.44 94 SER A O 1
ATOM 688 N N . PRO A 1 95 ? -4.233 11.165 -13.261 1.00 53.88 95 PRO A N 1
ATOM 689 C CA . PRO A 1 95 ? -2.803 11.388 -13.382 1.00 53.88 95 PRO A CA 1
ATOM 690 C C . PRO A 1 95 ? -2.584 12.851 -13.799 1.00 53.88 95 PRO A C 1
ATOM 692 O O . PRO A 1 95 ? -3.325 13.366 -14.640 1.00 53.88 95 PRO A O 1
ATOM 695 N N . ARG A 1 96 ? -1.646 13.526 -13.131 1.00 44.56 96 ARG A N 1
ATOM 696 C CA . ARG A 1 96 ? -1.060 14.792 -13.586 1.00 44.56 96 ARG A CA 1
ATOM 697 C C . ARG A 1 96 ? 0.241 14.481 -14.296 1.00 44.56 96 ARG A C 1
ATOM 699 O O . ARG A 1 96 ? 0.913 13.538 -13.819 1.00 44.56 96 ARG A O 1
#

Sequence (96 aa):
MDPCPFVRVLVGNLALRMPVAPLAAGASAGVHPSTSPCHCKIRLGKMPAQLVPTPLVPFDGGEQAPASGALAAAFHLSKADLEWFNGKPFRRSSPR

Secondary structure (DSSP, 8-state):
-PPPP-EEEEEE---EEE------TT--S---GGGS--EEEE--TTSPPEEEE--EEESSS------TT-EEEEEEEPHHHHHHHHTS----PPP-

Radius of gyration: 19.01 Å; chains: 1; bounding box: 50×31×57 Å

pLDDT: mean 75.49, std 15.59, range [44.56, 95.19]

Foldseek 3Di:
DDDFDKDKDWAFLAADEDEQDPDDVPPPDDDRPLNDFDWDFDDDPPDDTQIFGHHYDYPPDDPPPRPPPGTRDMDIGGPVNVVVVVPDDPDPDDDD

InterPro domains:
  IPR010410 Protein of unknown function DUF1005 [PF06219] (1-89)
  IPR010410 Protein of unknown function DUF1005 [PTHR31317] (1-89)